Protein AF-A0A510EAP9-F1 (afdb_monomer_lite)

Secondary structure (DSSP, 8-state):
-HHHHHHHHHHHHHSPP-----PPP-----PPPPP---PPPPP---PPPPPPS-------TT--GGG--

Sequence (69 aa):
KEILAEAKKLNDAQAPKEEDNNKPGKEDNKKPGKEDGNKPGKEDNNKPGKEDGNGVHVVKPGDTVNDIA

Organism: Staphylococcus aureus (NCBI:txid1280)

InterPro domains:
  IPR005038 Octapeptide repeat [PF03373] (16-23)
  IPR005038 Octapeptide repeat [PF03373] (24-31)
  IPR005038 Octapeptide repeat [PF03373] (32-39)
  IPR005038 Octapeptide repeat [PF03373] (40-47)
  IPR005038 Octapeptide repeat [PF03373] (48-55)

Radius of gyration: 45.05 Å; chains: 1; bounding box: 74×28×114 Å

pLDDT: mean 75.53, std 7.73, range [61.12, 90.06]

Structure (mmCIF, N/CA/C/O backbone):
data_AF-A0A510EAP9-F1
#
_entry.id   AF-A0A510EAP9-F1
#
loop_
_atom_site.group_PDB
_atom_site.id
_atom_site.type_symbol
_atom_site.label_atom_id
_atom_site.label_alt_id
_atom_site.label_comp_id
_atom_site.label_asym_id
_atom_site.label_entity_id
_atom_site.label_seq_id
_atom_site.pdbx_PDB_ins_code
_atom_site.Cartn_x
_atom_site.Cartn_y
_atom_site.Cartn_z
_atom_site.occupancy
_atom_site.B_iso_or_equiv
_atom_site.auth_seq_id
_atom_site.auth_comp_id
_atom_site.auth_asym_id
_atom_site.auth_atom_id
_atom_site.pdbx_PDB_model_num
ATOM 1 N N . LYS A 1 1 ? -36.456 -13.521 49.599 1.00 77.12 1 LYS A N 1
ATOM 2 C CA . LYS A 1 1 ? -35.532 -12.480 49.075 1.00 77.12 1 LYS A CA 1
ATOM 3 C C . LYS A 1 1 ? -34.327 -13.103 48.363 1.00 77.12 1 LYS A C 1
ATOM 5 O O . LYS A 1 1 ? -33.941 -12.574 47.333 1.00 77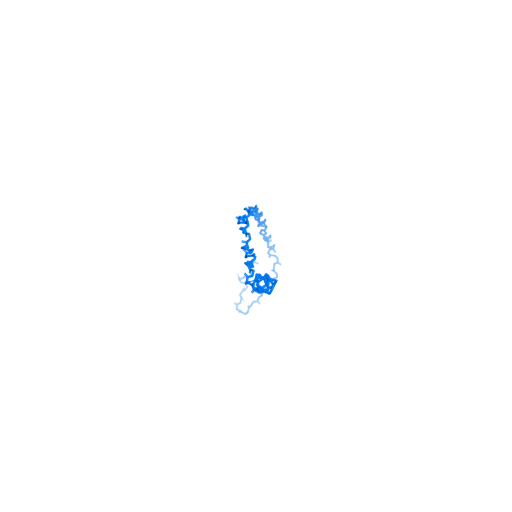.12 1 LYS A O 1
ATOM 10 N N . GLU A 1 2 ? -33.798 -14.237 48.836 1.00 82.31 2 GLU A N 1
ATOM 11 C CA . GLU A 1 2 ? -32.673 -14.950 48.195 1.00 82.31 2 GLU A CA 1
ATOM 12 C C . GLU A 1 2 ? -32.970 -15.457 46.780 1.00 82.31 2 GLU A C 1
ATOM 14 O O . GLU A 1 2 ? -32.178 -15.200 45.883 1.0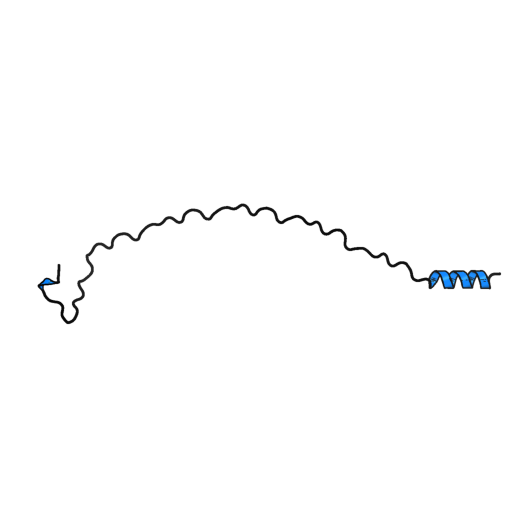0 82.31 2 GLU A O 1
ATOM 19 N N . ILE A 1 3 ? -34.148 -16.047 46.543 1.00 88.94 3 ILE A N 1
ATOM 20 C CA . ILE A 1 3 ? -34.535 -16.559 45.211 1.00 88.94 3 ILE A CA 1
ATOM 21 C C . ILE A 1 3 ? -34.496 -15.456 44.139 1.00 88.94 3 ILE A C 1
ATOM 23 O O . ILE A 1 3 ? -34.049 -15.676 43.018 1.00 88.94 3 ILE A O 1
ATOM 27 N N . LEU A 1 4 ? -34.917 -14.238 44.493 1.00 89.25 4 LEU A N 1
ATOM 28 C CA . LEU A 1 4 ? -34.892 -13.098 43.576 1.00 89.25 4 LEU A CA 1
ATOM 29 C C . LEU A 1 4 ? -33.456 -12.650 43.262 1.00 89.25 4 LEU A C 1
ATOM 31 O O . LEU A 1 4 ? -33.159 -12.258 42.135 1.00 89.25 4 LEU A O 1
ATOM 35 N N . ALA A 1 5 ? -32.562 -12.722 44.250 1.00 88.81 5 ALA A N 1
ATOM 36 C CA . ALA A 1 5 ? -31.154 -12.393 44.064 1.00 88.81 5 ALA A CA 1
ATOM 37 C C . ALA A 1 5 ? -30.442 -13.433 43.185 1.00 88.81 5 ALA A C 1
ATOM 39 O O . ALA A 1 5 ? -29.615 -13.071 42.351 1.00 88.81 5 ALA A O 1
ATOM 40 N N . GLU A 1 6 ? -30.781 -14.710 43.344 1.00 87.25 6 GLU A N 1
ATOM 41 C CA . GLU A 1 6 ? -30.230 -15.804 42.545 1.00 87.25 6 GLU A CA 1
ATOM 42 C C . GLU A 1 6 ? -30.730 -15.768 41.095 1.00 87.25 6 GLU A C 1
ATOM 44 O O . GLU A 1 6 ? -29.926 -15.849 40.166 1.00 87.25 6 GLU A O 1
ATOM 49 N N . ALA A 1 7 ? -32.023 -15.502 40.885 1.00 88.25 7 ALA A N 1
ATOM 50 C CA . ALA A 1 7 ? -32.597 -15.323 39.551 1.00 88.25 7 ALA A CA 1
ATOM 51 C C . ALA A 1 7 ? -31.939 -14.166 38.779 1.00 88.25 7 ALA A C 1
ATOM 53 O O . ALA A 1 7 ? -31.639 -14.298 37.592 1.00 88.25 7 ALA A O 1
ATOM 54 N N . LYS A 1 8 ? -31.648 -13.045 39.454 1.00 90.06 8 LYS A N 1
ATOM 55 C CA . LYS A 1 8 ? -30.964 -11.907 38.826 1.00 90.06 8 LYS A CA 1
ATOM 56 C C . LYS A 1 8 ? -29.540 -12.266 38.382 1.00 90.06 8 LYS A C 1
ATOM 58 O O . LYS A 1 8 ? -29.145 -11.914 37.276 1.00 90.06 8 LYS A O 1
ATOM 63 N N . LYS A 1 9 ? -28.796 -13.012 39.207 1.00 89.12 9 LYS A N 1
ATOM 64 C CA . LYS A 1 9 ? -27.439 -13.477 38.866 1.00 89.12 9 LYS A CA 1
ATOM 65 C C . LYS A 1 9 ? -27.433 -14.411 37.656 1.00 89.12 9 LYS A C 1
ATOM 67 O O . LYS A 1 9 ? -26.552 -14.293 36.810 1.00 89.12 9 LYS A O 1
ATOM 72 N N . LEU A 1 10 ? -28.409 -15.317 37.565 1.00 88.19 10 LEU A N 1
ATOM 73 C CA . LEU A 1 10 ? -28.540 -16.227 36.423 1.00 88.19 10 LEU A CA 1
ATOM 74 C C . LEU A 1 10 ? -28.876 -15.485 35.126 1.00 88.19 10 LEU A C 1
ATOM 76 O O . LEU A 1 10 ? -28.364 -15.854 34.072 1.00 88.19 10 LEU A O 1
ATOM 80 N N . ASN A 1 11 ? -29.689 -14.430 35.205 1.00 87.81 11 ASN A N 1
ATOM 81 C CA . ASN A 1 11 ? -30.020 -13.597 34.053 1.00 87.81 11 ASN A CA 1
ATOM 82 C C . ASN A 1 11 ? -28.809 -12.784 33.563 1.00 87.81 11 ASN A C 1
ATOM 84 O O . ASN A 1 11 ? -28.529 -12.759 32.369 1.00 87.81 11 ASN A O 1
ATOM 88 N N . ASP A 1 12 ? -28.047 -12.187 34.484 1.00 83.62 12 ASP A N 1
ATOM 89 C CA . ASP A 1 12 ? -26.835 -11.422 34.160 1.00 83.62 12 ASP A CA 1
ATOM 90 C C . ASP A 1 12 ? -25.741 -12.328 33.539 1.00 83.62 12 ASP A C 1
ATOM 92 O O . ASP A 1 12 ? -24.986 -11.894 32.672 1.00 83.62 12 ASP A O 1
ATOM 96 N N . ALA A 1 13 ? -25.678 -13.607 33.934 1.00 83.94 13 ALA A N 1
ATOM 97 C CA . ALA A 1 13 ? -24.740 -14.588 33.376 1.00 83.94 13 ALA A CA 1
ATOM 98 C C . ALA A 1 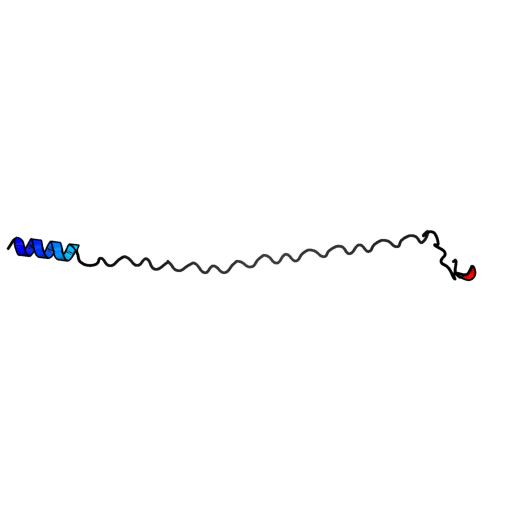13 ? -25.129 -15.108 31.978 1.00 83.94 13 ALA A C 1
ATOM 100 O O . ALA A 1 13 ? -24.251 -15.541 31.230 1.00 83.94 13 ALA A O 1
ATOM 101 N N . GLN A 1 14 ? -26.423 -15.084 31.643 1.00 85.19 14 GLN A N 1
ATOM 102 C CA . GLN A 1 14 ? -26.957 -15.495 30.338 1.00 85.19 14 GLN A CA 1
ATOM 103 C C . GLN A 1 14 ? -27.093 -14.335 29.349 1.00 85.19 14 GLN A C 1
ATOM 105 O O . GLN A 1 14 ? -27.320 -14.574 28.162 1.00 85.19 14 GLN A O 1
ATOM 110 N N . ALA A 1 15 ? -26.962 -13.091 29.816 1.00 83.06 15 ALA A N 1
ATOM 111 C CA . ALA A 1 15 ? -26.955 -11.930 28.946 1.00 83.06 15 ALA A CA 1
ATOM 112 C C . ALA A 1 15 ? -25.844 -12.088 27.888 1.00 83.06 15 ALA A C 1
ATOM 114 O O . ALA A 1 15 ? -24.708 -12.425 28.247 1.00 83.06 15 ALA A O 1
ATOM 115 N N . PRO A 1 16 ? -26.144 -11.859 26.595 1.00 80.12 16 PRO A N 1
ATOM 116 C CA . PRO A 1 16 ? -25.132 -11.850 25.551 1.00 80.12 16 PRO A CA 1
ATOM 117 C C . PRO A 1 16 ? -24.036 -10.870 25.954 1.00 80.12 16 PRO A C 1
ATOM 119 O O . PRO A 1 16 ? -24.296 -9.683 26.157 1.00 80.12 16 PRO A O 1
ATOM 122 N N . LYS A 1 17 ? -22.817 -11.378 26.127 1.00 76.06 17 LYS A N 1
ATOM 123 C CA . LYS A 1 17 ? -21.668 -10.506 26.335 1.00 76.06 17 LYS A CA 1
ATOM 124 C C . LYS A 1 17 ? -21.427 -9.798 25.019 1.00 76.06 17 LYS A C 1
ATOM 126 O O . LYS A 1 17 ? -21.463 -10.434 23.967 1.00 76.06 17 LYS A O 1
ATOM 131 N N . GLU A 1 18 ? -21.228 -8.492 25.097 1.00 74.69 18 GLU A N 1
ATOM 132 C CA . GLU A 1 18 ? -20.759 -7.709 23.968 1.00 74.69 18 GLU A CA 1
ATOM 133 C C . GLU A 1 18 ? -19.397 -8.297 23.591 1.00 74.69 18 GLU A C 1
ATOM 135 O O . GLU A 1 18 ? -18.4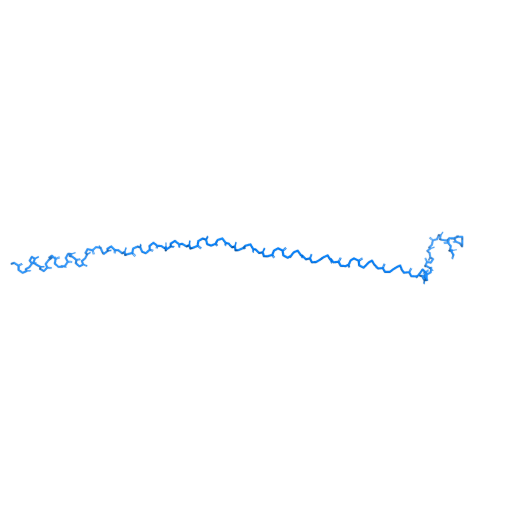07 -8.143 24.306 1.00 74.69 18 GLU A O 1
ATOM 140 N N . GLU A 1 19 ? -19.400 -9.139 22.561 1.00 71.12 19 GLU A N 1
ATOM 141 C CA . GLU A 1 19 ? -18.191 -9.742 22.039 1.00 71.12 19 GLU A CA 1
ATOM 142 C C . GLU A 1 19 ? -17.373 -8.575 21.506 1.00 71.12 19 GLU A C 1
ATOM 144 O O . GLU A 1 19 ? -17.864 -7.799 20.677 1.00 71.12 19 GLU A O 1
ATOM 149 N N . ASP A 1 20 ? -16.190 -8.381 22.090 1.00 69.62 20 ASP A N 1
ATOM 150 C CA . ASP A 1 20 ? -15.298 -7.286 21.749 1.00 69.62 20 ASP A CA 1
ATOM 151 C C . ASP A 1 20 ? -14.954 -7.451 20.272 1.00 69.62 20 ASP A C 1
ATOM 153 O O . ASP A 1 20 ? -14.134 -8.284 19.873 1.00 69.62 20 ASP A O 1
ATOM 157 N N . ASN A 1 21 ? -15.704 -6.731 19.441 1.00 61.12 21 ASN A N 1
ATOM 158 C CA . ASN A 1 21 ? -15.535 -6.698 18.009 1.00 61.12 21 ASN A CA 1
ATOM 159 C C . ASN A 1 21 ? -14.238 -5.938 17.791 1.00 61.12 21 ASN A C 1
ATOM 161 O O . ASN A 1 21 ? -14.260 -4.734 17.522 1.00 61.12 21 ASN A O 1
ATOM 165 N N . ASN A 1 22 ? -13.119 -6.651 17.941 1.00 64.38 22 ASN A N 1
ATOM 166 C CA . ASN A 1 22 ? -11.802 -6.254 17.489 1.00 64.38 22 ASN A CA 1
ATOM 167 C C . ASN A 1 22 ? -11.945 -5.936 16.007 1.00 64.38 22 ASN A C 1
ATOM 169 O O . ASN A 1 22 ? -11.745 -6.790 15.142 1.00 64.38 22 ASN A O 1
ATOM 173 N N . LYS A 1 23 ? -12.352 -4.698 15.702 1.00 70.31 23 LYS A N 1
ATOM 174 C CA . LYS A 1 23 ? -12.279 -4.177 14.350 1.00 70.31 23 LYS A CA 1
ATOM 175 C C . LYS A 1 23 ? -10.833 -4.406 13.950 1.00 70.31 23 LYS A C 1
ATOM 177 O O . LYS A 1 23 ? -9.957 -3.990 14.717 1.00 70.31 23 LYS A O 1
ATOM 182 N N . PRO A 1 24 ? -10.572 -5.077 12.817 1.00 70.25 24 PRO A N 1
ATOM 183 C CA . PRO A 1 24 ? -9.212 -5.200 12.337 1.00 70.25 24 PRO A CA 1
ATOM 184 C C . PRO A 1 24 ? -8.618 -3.794 12.359 1.00 70.25 24 PRO A C 1
ATOM 186 O O . PRO A 1 24 ? -9.232 -2.843 11.856 1.00 70.25 24 PRO A O 1
ATOM 189 N N . GLY A 1 25 ? -7.510 -3.643 13.091 1.00 68.69 25 GLY A N 1
ATOM 190 C CA . GLY A 1 25 ? -6.834 -2.360 13.218 1.00 68.69 25 GLY A CA 1
ATOM 191 C C . GLY A 1 25 ? -6.603 -1.789 11.824 1.00 68.69 25 GLY A C 1
ATOM 192 O O . GLY A 1 25 ? -6.484 -2.549 10.864 1.00 68.69 25 GLY A O 1
ATOM 193 N N . LYS A 1 26 ? -6.585 -0.457 11.695 1.00 71.06 26 LYS A N 1
ATOM 194 C CA . LYS A 1 26 ? -6.248 0.185 10.419 1.00 71.06 26 LYS A CA 1
ATOM 195 C C . LYS A 1 26 ? -4.964 -0.449 9.893 1.00 71.06 26 LYS A C 1
ATOM 197 O O . LYS A 1 26 ? -3.910 -0.272 10.497 1.00 71.06 26 LYS A O 1
ATOM 202 N N . GLU A 1 27 ? -5.085 -1.194 8.802 1.00 71.56 27 GLU A N 1
ATOM 203 C CA . GLU A 1 27 ? -3.936 -1.726 8.095 1.00 71.56 27 GLU A CA 1
ATOM 204 C C . GLU A 1 27 ? -3.112 -0.519 7.648 1.00 71.56 27 GLU A C 1
ATOM 206 O O . GLU A 1 27 ? -3.632 0.416 7.024 1.00 71.56 27 GLU A O 1
ATOM 211 N N . ASP A 1 28 ? -1.853 -0.479 8.077 1.00 72.00 28 ASP A N 1
ATOM 212 C CA . ASP A 1 28 ? -0.936 0.592 7.726 1.00 72.00 28 ASP A CA 1
ATOM 213 C C . ASP A 1 28 ? -0.764 0.571 6.204 1.00 72.00 28 ASP A C 1
ATOM 215 O O . ASP A 1 28 ? -0.017 -0.235 5.650 1.00 72.00 28 ASP A O 1
ATOM 219 N N . ASN A 1 29 ? -1.464 1.477 5.517 1.00 63.19 29 ASN A N 1
ATOM 220 C CA . ASN A 1 29 ? -1.360 1.714 4.079 1.00 63.19 29 ASN A CA 1
ATOM 221 C C . ASN A 1 29 ? -0.008 2.364 3.734 1.00 63.19 29 ASN A C 1
ATOM 223 O O . ASN A 1 29 ? 0.049 3.445 3.131 1.00 63.19 29 ASN A O 1
ATOM 227 N N . LYS A 1 30 ? 1.110 1.743 4.128 1.00 70.19 30 LYS A N 1
ATOM 228 C CA . LYS A 1 30 ? 2.425 2.121 3.621 1.00 70.19 30 LYS A CA 1
ATOM 229 C C . LYS A 1 30 ? 2.419 1.828 2.132 1.00 70.19 30 LYS A C 1
ATOM 231 O O . LYS A 1 30 ? 2.465 0.676 1.710 1.00 70.19 30 LYS A O 1
ATOM 236 N N . LYS A 1 31 ? 2.340 2.896 1.332 1.00 73.31 31 LYS A N 1
ATOM 237 C CA . LYS A 1 31 ? 2.599 2.808 -0.104 1.00 73.31 31 LYS A CA 1
ATOM 238 C C . LYS A 1 31 ? 3.933 2.073 -0.285 1.00 73.31 31 LYS A C 1
ATOM 240 O O . LYS A 1 31 ? 4.876 2.422 0.436 1.00 73.31 31 LYS A O 1
ATOM 245 N N . PRO A 1 32 ? 4.028 1.096 -1.202 1.00 72.81 32 PRO A N 1
ATOM 246 C CA . PRO A 1 32 ? 5.314 0.504 -1.527 1.00 72.81 32 PRO A CA 1
ATOM 247 C C . PRO A 1 32 ? 6.279 1.644 -1.864 1.00 72.81 32 PRO A C 1
ATOM 249 O O . PRO A 1 32 ? 5.906 2.602 -2.554 1.00 72.81 32 PRO A O 1
ATOM 252 N N . GLY A 1 33 ? 7.477 1.601 -1.277 1.00 71.06 33 GLY A N 1
ATOM 253 C CA . GLY A 1 33 ? 8.516 2.581 -1.574 1.00 71.06 33 GLY A CA 1
ATOM 254 C C . GLY A 1 33 ? 8.749 2.637 -3.082 1.00 71.06 33 GLY A C 1
ATOM 255 O O . GLY A 1 33 ? 8.530 1.648 -3.780 1.00 71.06 33 GLY A O 1
ATOM 256 N N . LYS A 1 34 ? 9.163 3.796 -3.603 1.00 72.12 34 LYS A N 1
ATOM 257 C CA . LYS A 1 34 ? 9.645 3.861 -4.986 1.00 72.12 34 LYS A CA 1
ATOM 258 C C . LYS A 1 34 ? 10.783 2.850 -5.112 1.00 72.12 34 LYS A C 1
ATOM 260 O O . LYS A 1 34 ? 11.782 3.001 -4.417 1.00 72.12 34 LYS A O 1
ATOM 265 N N . GLU A 1 35 ? 10.613 1.835 -5.955 1.00 73.12 35 GLU A N 1
ATOM 266 C CA . GLU A 1 35 ? 11.744 1.029 -6.405 1.00 73.12 35 GLU A CA 1
ATOM 267 C C . GLU A 1 35 ? 12.768 1.984 -7.016 1.00 73.12 35 GLU A C 1
ATOM 269 O O . GLU A 1 35 ? 12.422 2.817 -7.864 1.00 73.12 35 GLU A O 1
ATOM 274 N N . ASP A 1 36 ? 14.008 1.907 -6.532 1.00 70.19 36 ASP A N 1
ATOM 275 C CA . ASP A 1 36 ? 15.119 2.647 -7.110 1.00 70.19 36 ASP A CA 1
ATOM 276 C C . ASP A 1 36 ? 15.220 2.253 -8.582 1.00 70.19 36 ASP A C 1
ATOM 278 O O . ASP A 1 36 ? 15.566 1.125 -8.935 1.00 70.19 36 ASP A O 1
ATOM 282 N N . GLY A 1 37 ? 14.846 3.198 -9.445 1.00 63.69 37 GLY A N 1
ATOM 283 C CA . GLY A 1 37 ? 14.774 3.043 -10.891 1.00 63.69 37 GLY A CA 1
ATOM 284 C C . GLY A 1 37 ? 16.155 2.993 -11.535 1.00 63.69 37 GLY A C 1
ATOM 285 O O . GLY A 1 37 ? 16.439 3.792 -12.434 1.00 63.69 37 GLY A O 1
ATOM 286 N N . ASN A 1 38 ? 17.009 2.075 -11.082 1.00 67.88 38 ASN A N 1
ATOM 287 C CA . ASN A 1 38 ? 18.243 1.723 -11.760 1.00 67.88 38 ASN A CA 1
ATOM 288 C C . ASN A 1 38 ? 17.861 1.167 -13.131 1.00 67.88 38 ASN A C 1
ATOM 290 O O . ASN A 1 38 ? 17.533 -0.007 -13.288 1.00 67.88 38 ASN A O 1
ATOM 294 N N . LYS A 1 39 ? 17.858 2.050 -14.135 1.00 74.12 39 LYS A N 1
ATOM 295 C CA . LYS A 1 39 ? 17.757 1.635 -15.530 1.00 74.12 39 LYS A CA 1
ATOM 296 C C . LYS A 1 39 ? 18.902 0.651 -15.787 1.00 74.12 39 LYS A C 1
ATOM 298 O O . LYS A 1 39 ? 20.025 0.953 -15.369 1.00 74.12 39 LYS A O 1
ATOM 303 N N . PRO A 1 40 ? 18.656 -0.482 -16.467 1.00 73.44 40 PRO A N 1
ATOM 304 C CA . PRO A 1 40 ? 19.750 -1.330 -16.912 1.00 73.44 40 PRO A CA 1
ATOM 305 C C . PRO A 1 40 ? 20.735 -0.458 -17.697 1.00 73.44 40 PRO A C 1
ATOM 307 O O . PRO A 1 40 ? 20.326 0.404 -18.484 1.00 73.44 40 PRO A O 1
ATOM 310 N N . GLY A 1 41 ? 22.028 -0.614 -17.401 1.00 71.69 41 GLY A N 1
ATOM 311 C CA . GLY A 1 41 ? 23.084 0.091 -18.120 1.00 71.69 41 GLY A CA 1
ATOM 312 C C . GLY A 1 41 ? 22.929 -0.130 -19.625 1.00 71.69 41 GLY A C 1
ATOM 313 O O . GLY A 1 41 ? 22.382 -1.146 -20.051 1.00 71.69 41 GLY A O 1
ATOM 314 N N . LYS A 1 42 ? 23.368 0.835 -20.439 1.00 74.69 42 LYS A N 1
ATOM 315 C CA . LYS A 1 42 ? 23.401 0.641 -21.893 1.00 74.69 42 LYS A CA 1
ATOM 316 C C . LYS A 1 42 ? 24.220 -0.615 -22.186 1.00 74.69 42 LYS A C 1
ATOM 318 O O . LYS A 1 42 ? 25.377 -0.685 -21.790 1.00 74.69 42 LYS A O 1
ATOM 323 N N . GLU A 1 43 ? 23.598 -1.580 -22.848 1.00 74.44 43 GLU A N 1
ATOM 324 C CA . GLU A 1 43 ? 24.275 -2.771 -23.341 1.00 74.44 43 GLU A CA 1
ATOM 325 C C . GLU A 1 43 ? 25.272 -2.333 -24.421 1.00 74.44 43 GLU A C 1
ATOM 327 O O . GLU A 1 43 ? 24.914 -1.593 -25.350 1.00 74.44 43 GLU A O 1
ATOM 332 N N . ASP A 1 44 ? 26.540 -2.709 -24.249 1.00 73.56 44 ASP A N 1
ATOM 333 C CA . ASP A 1 44 ? 27.592 -2.403 -25.212 1.00 73.56 44 ASP A CA 1
ATOM 334 C C . ASP A 1 44 ? 27.260 -3.100 -26.532 1.00 73.56 44 ASP A C 1
ATOM 336 O O . ASP A 1 44 ? 27.386 -4.315 -26.684 1.00 73.56 44 ASP A O 1
ATOM 340 N N . ASN A 1 45 ? 26.826 -2.306 -27.510 1.00 63.69 45 ASN A N 1
ATOM 341 C CA . ASN A 1 45 ? 26.573 -2.750 -28.874 1.00 63.69 45 ASN A CA 1
ATOM 342 C C . ASN A 1 45 ? 27.907 -2.965 -29.604 1.00 63.69 45 ASN A C 1
ATOM 344 O O . ASN A 1 45 ? 28.233 -2.244 -30.552 1.00 63.69 45 ASN A O 1
ATOM 348 N N . ASN A 1 46 ? 28.690 -3.953 -29.173 1.00 70.25 46 ASN A N 1
ATOM 349 C CA . ASN A 1 46 ? 29.791 -4.460 -29.978 1.00 70.25 46 ASN A CA 1
ATOM 350 C C . ASN A 1 46 ? 29.181 -5.107 -31.225 1.00 70.25 46 ASN A C 1
ATOM 352 O O . ASN A 1 46 ? 28.674 -6.227 -31.178 1.00 70.25 46 ASN A O 1
ATOM 356 N N . LYS A 1 47 ? 29.186 -4.381 -32.351 1.00 75.31 47 LYS A N 1
ATOM 357 C CA . LYS A 1 47 ? 28.864 -4.981 -33.649 1.00 75.31 47 LYS A CA 1
ATOM 358 C C . LYS A 1 4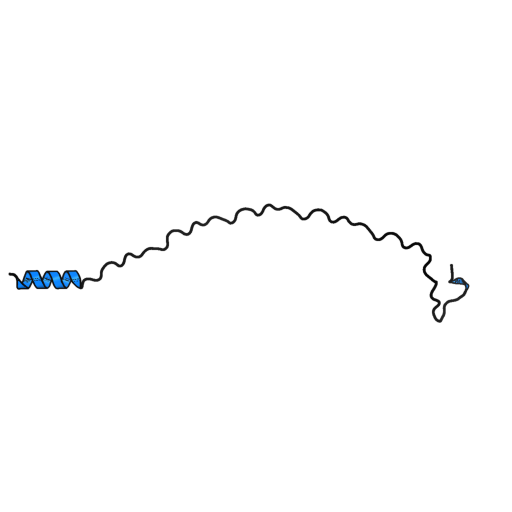7 ? 29.808 -6.166 -33.878 1.00 75.31 47 LYS A C 1
ATOM 360 O O . LYS A 1 47 ? 30.995 -6.030 -33.570 1.00 75.31 47 LYS A O 1
ATOM 365 N N . PRO A 1 48 ? 29.327 -7.279 -34.458 1.00 72.44 48 PRO A N 1
ATOM 366 C CA . PRO A 1 48 ? 30.220 -8.316 -34.950 1.00 72.44 48 PRO A CA 1
ATOM 367 C C . PRO A 1 48 ? 31.253 -7.653 -35.866 1.00 72.44 48 PRO A C 1
ATOM 369 O O . PRO A 1 48 ? 30.890 -6.809 -36.696 1.00 72.44 48 PRO A O 1
ATOM 372 N N . GLY A 1 49 ? 32.534 -7.974 -35.675 1.00 69.19 49 GLY A N 1
ATOM 373 C CA . GLY A 1 49 ? 33.578 -7.541 -36.599 1.00 69.19 49 GLY A CA 1
ATOM 374 C C . GLY A 1 49 ? 33.192 -7.934 -38.025 1.00 69.19 49 GLY A C 1
ATOM 375 O O . GLY A 1 49 ? 32.502 -8.934 -38.228 1.00 69.19 49 GLY A O 1
ATOM 376 N N . LYS A 1 50 ? 33.590 -7.131 -39.016 1.00 70.06 50 LYS A N 1
ATOM 377 C CA . LYS A 1 50 ? 33.462 -7.545 -40.417 1.00 70.06 50 LYS A CA 1
ATOM 378 C C . LYS A 1 50 ? 34.183 -8.886 -40.564 1.00 70.06 50 LYS A C 1
ATOM 380 O O . LYS A 1 50 ? 35.350 -8.966 -40.197 1.00 70.06 50 LYS A O 1
ATOM 385 N N . GLU A 1 51 ? 33.489 -9.910 -41.055 1.00 72.50 51 GLU A N 1
ATOM 386 C CA . GLU A 1 51 ? 34.155 -11.128 -41.510 1.00 72.50 51 GLU A CA 1
ATOM 387 C C . GLU A 1 51 ? 35.132 -10.725 -42.614 1.00 72.50 51 GLU A C 1
ATOM 389 O O . GLU A 1 51 ? 34.738 -10.112 -43.611 1.00 72.50 51 GLU A O 1
ATOM 394 N N . ASP A 1 52 ? 36.416 -11.016 -42.407 1.00 69.00 52 ASP A N 1
ATOM 395 C CA . ASP A 1 52 ? 37.410 -10.911 -43.464 1.00 69.00 52 ASP A CA 1
ATOM 396 C C . ASP A 1 52 ? 36.937 -11.816 -44.603 1.00 69.00 52 ASP A C 1
ATOM 398 O O . ASP A 1 52 ? 36.722 -13.012 -44.405 1.00 69.00 52 ASP A O 1
ATOM 402 N N . GLY A 1 53 ? 36.705 -11.220 -45.775 1.00 64.38 53 GLY A N 1
ATOM 403 C CA . GLY A 1 53 ? 36.003 -11.800 -46.925 1.00 64.38 53 GLY A CA 1
ATOM 404 C C . GLY A 1 53 ? 36.679 -12.997 -47.604 1.00 64.38 53 GLY A C 1
ATOM 405 O O . GLY A 1 53 ? 36.461 -13.216 -48.788 1.00 64.38 53 GLY A O 1
ATOM 406 N N . ASN A 1 54 ? 37.455 -13.799 -46.879 1.00 65.06 54 ASN A N 1
ATOM 407 C CA . ASN A 1 54 ? 37.993 -15.085 -47.315 1.00 65.06 54 ASN A CA 1
ATOM 408 C C . ASN A 1 54 ? 36.953 -16.217 -47.193 1.00 65.06 54 ASN A C 1
ATOM 410 O O . ASN A 1 54 ? 37.298 -17.366 -46.910 1.00 65.06 54 ASN A O 1
ATOM 414 N N . GLY A 1 55 ? 35.668 -15.908 -47.387 1.00 68.88 55 GLY A N 1
ATOM 415 C CA . GLY A 1 55 ? 34.638 -16.928 -47.531 1.00 68.88 55 GLY A CA 1
ATOM 416 C C . GLY A 1 55 ? 34.899 -17.720 -48.809 1.00 68.88 55 GLY A C 1
ATOM 417 O O . GLY A 1 55 ? 34.998 -17.143 -49.888 1.00 68.88 55 GLY A O 1
ATOM 418 N N . VAL A 1 56 ? 35.034 -19.042 -48.696 1.00 70.25 56 VAL A N 1
ATOM 419 C CA . VAL A 1 56 ? 35.131 -19.944 -49.852 1.00 70.25 56 VAL A CA 1
ATOM 420 C C . VAL A 1 56 ? 33.944 -19.663 -50.780 1.00 70.25 56 VAL A C 1
ATOM 422 O O . VAL A 1 56 ? 32.795 -19.799 -50.362 1.00 70.25 56 VAL A O 1
ATOM 425 N N . HIS A 1 57 ? 34.208 -19.241 -52.018 1.00 75.38 57 HIS A N 1
ATOM 426 C CA . HIS A 1 57 ? 33.155 -18.937 -52.986 1.00 75.38 57 HIS A CA 1
ATOM 427 C C . HIS A 1 57 ? 32.384 -20.225 -53.326 1.00 75.38 57 HIS A C 1
ATOM 429 O O . HIS A 1 57 ? 32.940 -21.161 -53.904 1.00 75.38 57 HIS A O 1
ATOM 435 N N . VAL A 1 58 ? 31.108 -20.303 -52.934 1.00 78.12 58 VAL A N 1
ATOM 436 C CA . VAL A 1 58 ? 30.244 -21.463 -53.202 1.00 78.12 58 VAL A CA 1
ATOM 437 C C . VAL A 1 58 ? 29.503 -21.238 -54.520 1.00 78.12 58 VAL A C 1
ATOM 439 O O . VAL A 1 58 ? 28.513 -20.510 -54.544 1.00 78.12 58 VAL A O 1
ATOM 442 N N . VAL A 1 59 ? 29.973 -21.882 -55.593 1.00 81.19 59 VAL A N 1
ATOM 443 C CA . VAL A 1 59 ? 29.379 -21.798 -56.941 1.00 81.19 59 VAL A CA 1
ATOM 444 C C . VAL A 1 59 ? 28.027 -22.516 -56.985 1.00 81.19 59 VAL A C 1
ATOM 446 O O . VAL A 1 59 ? 27.909 -23.672 -56.564 1.00 81.19 59 VAL A O 1
ATOM 449 N N . LYS A 1 60 ? 27.008 -21.849 -57.526 1.00 83.88 60 LYS A N 1
ATOM 450 C CA . LYS A 1 60 ? 25.648 -22.362 -57.723 1.00 83.88 60 LYS A CA 1
ATOM 451 C C . LYS A 1 60 ? 25.340 -22.583 -59.212 1.00 83.88 60 LYS A C 1
ATOM 453 O O . LYS A 1 60 ? 25.988 -22.004 -60.084 1.00 83.88 60 LYS A O 1
ATOM 458 N N . PRO A 1 61 ? 24.343 -23.427 -59.545 1.00 81.19 61 PRO A N 1
ATOM 459 C CA . PRO A 1 61 ? 23.942 -23.640 -60.932 1.00 81.19 61 PRO A CA 1
ATOM 460 C C . PRO A 1 61 ? 23.453 -22.338 -61.577 1.00 81.19 61 PRO A C 1
ATOM 462 O O . PRO A 1 61 ? 22.470 -21.756 -61.123 1.00 81.19 61 PRO A O 1
ATOM 465 N N . GLY A 1 62 ? 24.125 -21.921 -62.650 1.00 83.94 62 GLY A N 1
ATOM 466 C CA . GLY A 1 62 ? 23.843 -20.674 -63.365 1.00 83.94 62 GLY A CA 1
ATOM 467 C C . GLY A 1 62 ? 24.892 -19.581 -63.158 1.00 83.94 62 GLY A C 1
ATOM 468 O O . GLY A 1 62 ? 24.888 -18.624 -63.928 1.00 83.94 62 GLY A O 1
ATOM 469 N N . ASP A 1 63 ? 25.805 -19.742 -62.199 1.00 87.44 63 ASP A N 1
ATOM 470 C CA . ASP A 1 63 ? 26.902 -18.796 -61.999 1.00 87.44 63 ASP A CA 1
ATOM 471 C C . ASP A 1 63 ? 27.886 -18.869 -63.170 1.00 87.44 63 ASP A C 1
ATOM 473 O O . ASP A 1 63 ? 28.233 -19.953 -63.660 1.00 87.44 63 ASP A O 1
ATOM 477 N N . THR A 1 64 ? 28.347 -17.707 -63.627 1.00 84.88 64 THR A N 1
ATOM 478 C CA . THR A 1 64 ? 29.343 -17.609 -64.690 1.00 84.88 64 THR A CA 1
ATOM 479 C C . THR A 1 64 ? 30.693 -17.195 -64.121 1.00 84.88 64 THR A C 1
ATOM 481 O O . THR A 1 64 ? 30.798 -16.605 -63.051 1.00 84.88 64 THR A O 1
ATOM 484 N N . VAL A 1 65 ? 31.765 -17.483 -64.860 1.00 77.06 65 VAL A N 1
ATOM 485 C CA . VAL A 1 65 ? 33.138 -17.133 -64.447 1.00 77.06 65 VAL A CA 1
ATOM 486 C C . VAL A 1 65 ? 33.355 -15.629 -64.263 1.00 77.06 65 VAL A C 1
ATOM 488 O O . VAL A 1 65 ? 34.297 -15.237 -63.588 1.00 77.06 65 VAL A O 1
ATOM 491 N N . ASN A 1 66 ? 32.484 -14.796 -64.840 1.00 80.31 66 ASN A N 1
ATOM 492 C CA . ASN A 1 66 ? 32.527 -13.346 -64.671 1.00 80.31 66 ASN A CA 1
ATOM 493 C C . ASN A 1 66 ? 31.971 -12.891 -63.309 1.00 80.31 66 ASN A C 1
ATOM 495 O O . ASN A 1 66 ? 32.189 -11.745 -62.929 1.00 80.31 66 ASN A O 1
ATOM 499 N N . ASP A 1 67 ? 31.253 -13.766 -62.598 1.00 72.81 67 ASP A N 1
ATOM 500 C CA . ASP A 1 67 ? 30.583 -13.470 -61.326 1.00 72.81 67 ASP A CA 1
ATOM 501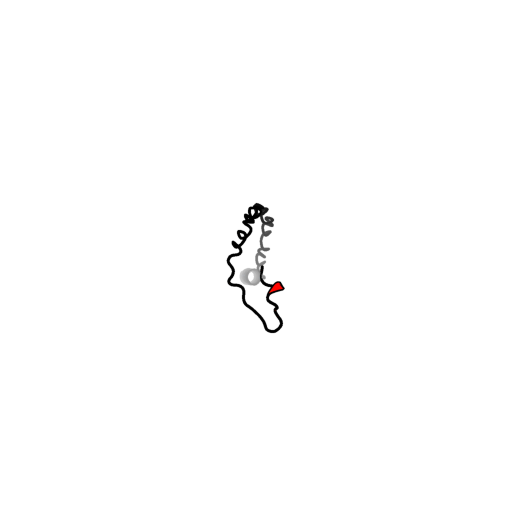 C C . ASP A 1 67 ? 31.457 -13.807 -60.098 1.00 72.81 67 ASP A C 1
ATOM 503 O O . ASP A 1 67 ? 31.075 -13.535 -58.957 1.00 72.81 67 ASP A O 1
ATOM 507 N N . ILE A 1 68 ? 32.641 -14.391 -60.316 1.00 76.00 68 ILE A N 1
ATOM 508 C CA . ILE A 1 68 ? 33.629 -14.697 -59.275 1.00 76.00 68 ILE A CA 1
ATOM 509 C C . ILE A 1 68 ? 34.602 -13.512 -59.193 1.00 76.00 68 ILE A C 1
ATOM 511 O O . ILE A 1 68 ? 35.306 -13.231 -60.163 1.00 76.00 68 ILE A O 1
ATOM 515 N N . ALA A 1 69 ? 34.593 -12.796 -58.064 1.00 64.94 69 ALA A N 1
ATOM 516 C CA . ALA A 1 69 ? 35.443 -11.626 -57.807 1.00 64.94 69 ALA A CA 1
ATOM 517 C C . ALA A 1 69 ? 36.929 -11.977 -57.628 1.00 64.94 69 ALA A C 1
ATOM 519 O O . ALA A 1 69 ? 37.216 -13.057 -57.059 1.00 64.94 69 ALA A O 1
#

Foldseek 3Di:
DVVVVVVVVVVVVPPDDPPPPPPPPPDPPPPPPPDPCPDPPPDPPPDPPPDPPPPDDDDDPPDDPVNPD